Protein AF-A0A947BF68-F1 (afdb_monomer_lite)

Foldseek 3Di:
DCCPVVVCVVVVVDDDDPAAEEEEPQALPDNPVNPDQVRYEYADDDPNNVVSVVVVVHHYDVDDPAATQAYEYAADLDPVVNVVVVVVRVRRYPHYYHYDYDVNSVVVVVCVVVVVPDDDDDDDDPDDD

Secondary structure (DSSP, 8-state):
---HHHHHHHTTSSPPPSS-EEEES--TT---TTS-TTTEEEE---HHHHHHHHHTTPPEESS--S--SEEEEE--SSHHHHHHHHHHHHHH-SS-EEEE--GGGTHHHHHHHHHTTS--PPPP-----

Radius of gyration: 13.76 Å; chains: 1; bounding box: 31×29×33 Å

Structure (mmCIF, N/CA/C/O backbone):
data_AF-A0A947BF68-F1
#
_entry.id   AF-A0A947BF68-F1
#
loop_
_atom_site.group_PDB
_atom_site.id
_atom_site.type_symbol
_atom_site.label_atom_id
_atom_site.label_alt_id
_atom_site.label_comp_id
_atom_site.label_asym_id
_atom_site.label_entity_id
_atom_site.label_seq_id
_atom_site.pdbx_PDB_ins_code
_atom_site.Cartn_x
_atom_site.Cartn_y
_atom_site.Cartn_z
_atom_site.occupancy
_atom_site.B_iso_or_equiv
_atom_site.auth_seq_id
_atom_site.auth_comp_id
_atom_site.auth_asym_id
_atom_site.auth_atom_id
_atom_site.pdbx_PDB_model_num
ATOM 1 N N . MET A 1 1 ? 14.978 -6.899 1.607 1.00 48.16 1 MET A N 1
ATOM 2 C CA . MET A 1 1 ? 13.621 -7.352 1.242 1.00 48.16 1 MET A CA 1
ATOM 3 C C . MET A 1 1 ? 12.681 -6.855 2.327 1.00 48.16 1 MET A C 1
ATOM 5 O O . MET A 1 1 ? 12.871 -7.217 3.481 1.00 48.16 1 MET A O 1
ATOM 9 N N . THR A 1 2 ? 11.801 -5.910 2.003 1.00 59.56 2 THR A N 1
ATOM 10 C CA . THR A 1 2 ? 11.014 -5.170 3.001 1.00 59.56 2 THR A CA 1
ATOM 11 C C . THR A 1 2 ? 9.659 -5.844 3.188 1.00 59.56 2 THR A C 1
ATOM 13 O O . THR A 1 2 ? 8.715 -5.504 2.500 1.00 59.56 2 THR A O 1
ATOM 16 N N . ASP A 1 3 ? 9.578 -6.789 4.116 1.00 74.88 3 ASP A N 1
ATOM 17 C CA . ASP A 1 3 ? 8.422 -7.640 4.466 1.00 74.88 3 ASP A CA 1
ATOM 18 C C . ASP A 1 3 ? 7.392 -6.968 5.403 1.00 74.88 3 ASP A C 1
ATOM 20 O O . ASP A 1 3 ? 6.675 -7.638 6.151 1.00 74.88 3 ASP A O 1
ATOM 24 N N . ARG A 1 4 ? 7.371 -5.630 5.455 1.00 85.94 4 ARG A N 1
ATOM 25 C CA . ARG A 1 4 ? 6.652 -4.883 6.498 1.00 85.94 4 ARG A CA 1
ATOM 26 C C . ARG A 1 4 ? 5.145 -5.115 6.448 1.00 85.94 4 ARG A C 1
ATOM 28 O O . ARG A 1 4 ? 4.555 -5.401 7.487 1.00 85.94 4 ARG A O 1
ATOM 35 N N . LEU A 1 5 ? 4.544 -5.027 5.262 1.00 86.62 5 LEU A N 1
ATOM 36 C CA . LEU A 1 5 ? 3.106 -5.230 5.097 1.00 86.62 5 LEU A CA 1
ATOM 37 C C . LEU A 1 5 ? 2.716 -6.660 5.481 1.00 86.62 5 LEU A C 1
ATOM 39 O O . LEU A 1 5 ? 1.825 -6.847 6.306 1.00 86.62 5 LEU A O 1
ATOM 43 N N . SER A 1 6 ? 3.428 -7.660 4.956 1.00 89.06 6 SER A N 1
ATOM 44 C CA . SER A 1 6 ? 3.153 -9.064 5.275 1.00 89.06 6 SER A CA 1
ATOM 45 C C . SER A 1 6 ? 3.305 -9.370 6.763 1.00 89.06 6 SER A C 1
ATOM 47 O O . SER A 1 6 ? 2.466 -10.062 7.336 1.00 89.06 6 SER A O 1
ATOM 49 N N . LEU A 1 7 ? 4.319 -8.808 7.426 1.00 88.94 7 LEU A N 1
ATOM 50 C CA . LEU A 1 7 ? 4.522 -9.005 8.859 1.00 88.94 7 LEU A CA 1
ATOM 51 C C . LEU A 1 7 ? 3.437 -8.324 9.708 1.00 88.94 7 LEU A C 1
ATOM 53 O O . LEU A 1 7 ? 3.010 -8.891 10.714 1.00 88.94 7 LEU A O 1
ATOM 57 N N . ALA A 1 8 ? 2.987 -7.131 9.319 1.00 88.62 8 ALA A N 1
ATOM 58 C CA . ALA A 1 8 ? 1.920 -6.418 10.018 1.00 88.62 8 ALA A CA 1
ATOM 59 C C . ALA A 1 8 ? 0.583 -7.170 9.936 1.00 88.62 8 ALA A C 1
ATOM 61 O O . ALA A 1 8 ? -0.108 -7.302 10.948 1.00 88.62 8 ALA A O 1
ATOM 62 N N . VAL A 1 9 ? 0.260 -7.719 8.761 1.00 89.69 9 VAL A N 1
ATOM 63 C CA . VAL A 1 9 ? -0.944 -8.536 8.553 1.00 89.69 9 VAL A CA 1
ATOM 64 C C . VAL A 1 9 ? -0.856 -9.844 9.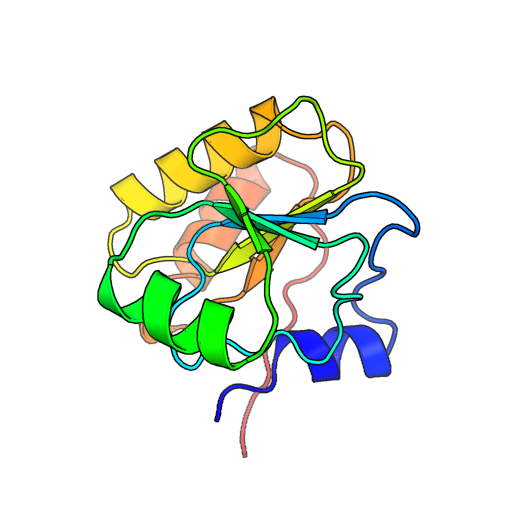338 1.00 89.69 9 VAL A C 1
ATOM 66 O O . VAL A 1 9 ? -1.767 -10.169 10.092 1.00 89.69 9 VAL A O 1
ATOM 69 N N . ALA A 1 10 ? 0.273 -10.556 9.259 1.00 88.38 10 ALA A N 1
ATOM 70 C CA . ALA A 1 10 ? 0.471 -11.816 9.980 1.00 88.38 10 ALA A CA 1
ATOM 71 C C . ALA A 1 10 ? 0.388 -11.668 11.512 1.00 88.38 10 ALA A C 1
ATOM 73 O O . ALA A 1 10 ? 0.015 -12.610 12.206 1.00 88.38 10 ALA A O 1
ATOM 74 N N . ARG A 1 11 ? 0.731 -10.491 12.052 1.00 87.62 11 ARG A N 1
ATOM 75 C CA . ARG A 1 11 ? 0.637 -10.180 13.489 1.00 87.62 11 ARG A CA 1
ATOM 76 C C . ARG A 1 11 ? -0.721 -9.608 13.911 1.00 87.62 11 ARG A C 1
ATOM 78 O O . ARG A 1 11 ? -0.868 -9.250 15.075 1.00 87.62 11 ARG A O 1
ATOM 85 N N . GLY A 1 12 ? -1.680 -9.480 12.992 1.00 85.75 12 GLY A N 1
ATOM 86 C CA . GLY A 1 12 ? -2.993 -8.887 13.269 1.00 85.75 12 GLY A CA 1
ATOM 87 C C . GLY A 1 12 ? -2.948 -7.387 13.583 1.00 85.75 12 GLY A C 1
ATOM 88 O O . GLY A 1 12 ? -3.891 -6.852 14.152 1.00 85.75 12 GLY A O 1
ATOM 89 N N . ILE A 1 13 ? -1.852 -6.706 13.237 1.00 87.25 13 ILE A N 1
ATOM 90 C CA . ILE A 1 13 ? -1.669 -5.263 13.470 1.00 87.25 13 ILE A CA 1
ATOM 91 C C . ILE A 1 13 ? -2.431 -4.462 12.416 1.00 87.25 13 ILE A C 1
ATOM 93 O O . ILE A 1 13 ? -2.946 -3.382 12.692 1.00 87.25 13 ILE A O 1
ATOM 97 N N . VAL A 1 14 ? -2.496 -5.004 11.200 1.00 87.19 14 VAL A N 1
ATOM 98 C CA . VAL A 1 14 ? -3.249 -4.447 10.081 1.00 87.19 14 VAL A CA 1
ATOM 99 C C . VAL A 1 14 ? -4.230 -5.502 9.594 1.00 87.19 14 VAL A C 1
ATOM 101 O O . VAL A 1 14 ? -3.823 -6.602 9.225 1.00 87.19 14 VAL A O 1
ATOM 104 N N . ALA A 1 15 ? -5.511 -5.150 9.558 1.00 88.00 15 ALA A N 1
ATOM 105 C CA . ALA A 1 15 ? -6.527 -5.937 8.879 1.00 88.00 15 ALA A CA 1
ATOM 106 C C . ALA A 1 15 ? -6.643 -5.454 7.429 1.00 88.00 15 ALA A C 1
ATOM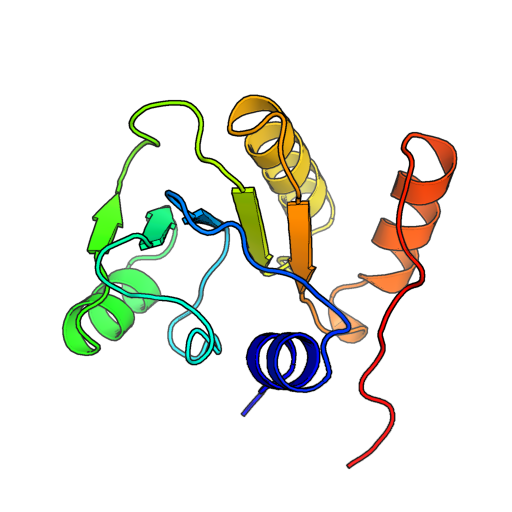 108 O O . ALA A 1 15 ? -6.881 -4.271 7.177 1.00 88.00 15 ALA A O 1
ATOM 109 N N . LEU A 1 16 ? -6.452 -6.367 6.479 1.00 89.62 16 LEU A N 1
ATOM 110 C CA . LEU A 1 16 ? -6.787 -6.108 5.083 1.00 89.62 16 LEU A CA 1
ATOM 111 C C . LEU A 1 16 ? -8.300 -6.268 4.902 1.00 89.62 16 LEU A C 1
ATOM 113 O O . LEU A 1 16 ? -8.881 -7.161 5.523 1.00 89.62 16 LEU A O 1
ATOM 117 N N . PRO A 1 17 ? -8.946 -5.440 4.067 1.00 89.19 17 PRO A N 1
ATOM 118 C CA . PRO A 1 17 ? -10.344 -5.659 3.731 1.00 89.19 17 PRO A CA 1
ATOM 119 C C . PRO A 1 17 ? -10.496 -6.995 2.995 1.00 89.19 17 PRO A C 1
ATOM 121 O O . PRO A 1 17 ? -9.604 -7.424 2.261 1.00 89.19 17 PRO A O 1
ATOM 124 N N . GLU A 1 18 ? -11.648 -7.641 3.161 1.00 88.06 18 GLU A N 1
ATOM 125 C CA . GLU A 1 18 ? -11.951 -8.874 2.427 1.00 88.06 18 GLU A CA 1
ATOM 126 C C . GLU A 1 18 ? -12.244 -8.607 0.939 1.00 88.06 18 GLU A C 1
ATOM 128 O O . GLU A 1 18 ? -12.173 -9.527 0.127 1.00 88.06 18 GLU A O 1
ATOM 133 N N . GLY A 1 19 ? -12.569 -7.365 0.572 1.00 92.12 19 GLY A N 1
ATOM 134 C CA . GLY A 1 19 ? -12.935 -6.964 -0.786 1.00 92.12 19 GLY A CA 1
ATOM 135 C C . GLY A 1 19 ? -11.765 -6.525 -1.678 1.00 92.12 19 GLY A C 1
ATOM 136 O O . GLY A 1 19 ? -10.638 -7.006 -1.543 1.00 92.12 19 GLY A O 1
ATOM 137 N N . GLU A 1 20 ? -12.046 -5.643 -2.642 1.00 94.44 20 GLU A N 1
ATOM 138 C CA . GLU A 1 20 ? -11.052 -5.130 -3.590 1.00 94.44 20 GLU A CA 1
ATOM 139 C C . GLU A 1 20 ? -10.046 -4.203 -2.892 1.00 94.44 20 GLU A C 1
ATOM 141 O O . GLU A 1 20 ? -10.411 -3.295 -2.144 1.00 94.44 20 GLU A O 1
ATOM 146 N N . VAL A 1 21 ? -8.759 -4.406 -3.181 1.00 96.25 21 VAL A N 1
ATOM 147 C CA . VAL A 1 21 ? -7.657 -3.579 -2.683 1.00 96.25 21 VAL A CA 1
ATOM 148 C C . VAL A 1 21 ? -6.975 -2.869 -3.841 1.00 96.25 21 VAL A C 1
ATOM 150 O O . VAL A 1 21 ? -6.421 -3.496 -4.750 1.00 96.25 21 VAL A O 1
ATOM 153 N N . LEU A 1 22 ? -6.927 -1.542 -3.765 1.00 97.31 22 LEU A N 1
ATOM 154 C CA . LEU A 1 22 ? -6.105 -0.736 -4.660 1.00 97.31 22 LEU A CA 1
ATOM 155 C C . LEU A 1 22 ? -4.734 -0.481 -4.027 1.00 97.31 22 LEU A C 1
ATOM 157 O O . LEU A 1 22 ? -4.627 -0.006 -2.900 1.00 97.31 22 LEU A O 1
ATOM 161 N N . VAL A 1 23 ? -3.664 -0.738 -4.775 1.00 96.75 23 VAL A N 1
ATOM 162 C CA . VAL A 1 23 ? -2.291 -0.461 -4.340 1.00 96.75 23 VAL A CA 1
ATOM 163 C C . VAL A 1 23 ? -1.726 0.719 -5.118 1.00 96.75 23 VAL A C 1
ATOM 165 O O . VAL A 1 23 ? -1.667 0.713 -6.350 1.00 96.75 23 VAL A O 1
ATOM 168 N N . LEU A 1 24 ? -1.247 1.719 -4.386 1.00 96.12 24 LEU A N 1
ATOM 169 C CA . LEU A 1 24 ? -0.579 2.904 -4.905 1.00 96.12 24 LEU A CA 1
ATOM 170 C C . LEU A 1 24 ? 0.921 2.827 -4.619 1.00 96.12 24 LEU A C 1
ATOM 172 O O . LEU A 1 24 ? 1.341 2.478 -3.518 1.00 96.12 24 LEU A O 1
ATOM 176 N N . GLY A 1 25 ? 1.740 3.201 -5.602 1.00 94.19 25 GLY A N 1
ATOM 177 C CA . GLY A 1 25 ? 3.183 3.356 -5.399 1.00 94.19 25 GLY A CA 1
ATOM 178 C C . GLY A 1 25 ? 3.996 2.069 -5.338 1.00 94.19 25 GLY A C 1
ATOM 179 O O . GLY A 1 25 ? 5.164 2.137 -4.967 1.00 94.19 25 GLY A O 1
ATOM 180 N N . ALA A 1 26 ? 3.417 0.921 -5.702 1.00 94.38 26 ALA A N 1
ATOM 181 C CA . ALA A 1 26 ? 4.175 -0.321 -5.795 1.00 94.38 26 ALA A CA 1
ATOM 182 C C . ALA A 1 26 ? 5.339 -0.182 -6.793 1.00 94.38 26 ALA A C 1
ATOM 184 O O . ALA A 1 26 ? 5.175 0.318 -7.909 1.00 94.38 26 ALA A O 1
ATOM 185 N N . VAL A 1 27 ? 6.507 -0.651 -6.370 1.00 92.62 27 VAL A N 1
ATOM 186 C CA . VAL A 1 27 ? 7.735 -0.757 -7.161 1.00 92.62 27 VAL A CA 1
ATOM 187 C C . VAL A 1 27 ? 8.053 -2.232 -7.415 1.00 92.62 27 VAL A C 1
ATOM 189 O O . VAL A 1 27 ? 7.399 -3.123 -6.868 1.00 92.62 27 VAL A O 1
ATOM 192 N N . ALA A 1 28 ? 9.039 -2.509 -8.269 1.00 92.06 28 ALA A N 1
ATOM 193 C CA . ALA A 1 28 ? 9.356 -3.867 -8.719 1.00 92.06 28 ALA A CA 1
ATOM 194 C C . ALA A 1 28 ? 9.582 -4.870 -7.566 1.00 92.06 28 ALA A C 1
ATOM 196 O O . ALA A 1 28 ? 9.195 -6.037 -7.681 1.00 92.06 28 ALA A O 1
ATOM 197 N N . ASP A 1 29 ? 10.153 -4.413 -6.449 1.00 89.31 29 ASP A N 1
ATOM 198 C CA . ASP A 1 29 ? 10.502 -5.197 -5.262 1.00 89.31 29 ASP A CA 1
ATOM 199 C C . ASP A 1 29 ? 9.538 -5.009 -4.076 1.00 89.31 29 ASP A C 1
ATOM 201 O O . ASP A 1 29 ? 9.811 -5.511 -2.983 1.00 89.31 29 ASP A O 1
ATOM 205 N N . SER A 1 30 ? 8.394 -4.338 -4.274 1.00 91.19 30 SER A N 1
ATOM 206 C CA . SER A 1 30 ? 7.378 -4.190 -3.226 1.00 91.19 30 SER A CA 1
ATOM 207 C C . SER A 1 30 ? 6.923 -5.551 -2.687 1.00 91.19 30 SER A C 1
ATOM 209 O O . SER A 1 30 ? 6.655 -6.496 -3.450 1.00 91.19 30 SER A O 1
ATOM 211 N N . ASP A 1 31 ? 6.807 -5.625 -1.359 1.00 90.69 31 ASP A N 1
ATOM 212 C CA . ASP A 1 31 ? 6.195 -6.749 -0.660 1.00 90.69 31 ASP A CA 1
ATOM 213 C C . ASP A 1 31 ? 4.675 -6.670 -0.775 1.00 90.69 31 ASP A C 1
ATOM 215 O O . ASP A 1 31 ? 4.028 -5.795 -0.207 1.00 90.69 31 ASP A O 1
ATOM 219 N N . LEU A 1 32 ? 4.124 -7.610 -1.531 1.00 93.38 32 LEU A N 1
ATOM 220 C CA . LEU A 1 32 ? 2.693 -7.769 -1.759 1.00 93.38 32 LEU A CA 1
ATOM 221 C C . LEU A 1 32 ? 2.228 -9.159 -1.295 1.00 93.38 32 LEU A C 1
ATOM 223 O O . LEU A 1 32 ? 1.145 -9.593 -1.669 1.00 93.38 32 LEU A O 1
ATOM 227 N N . GLY A 1 33 ? 3.060 -9.891 -0.540 1.00 91.38 33 GLY A N 1
ATOM 228 C CA . GLY A 1 33 ? 2.812 -11.295 -0.192 1.00 91.38 33 GLY A CA 1
ATOM 229 C C . GLY A 1 33 ? 1.558 -11.506 0.656 1.00 91.38 33 GLY A C 1
ATOM 230 O O . GLY A 1 33 ? 0.922 -12.548 0.552 1.00 91.38 33 GLY A O 1
ATOM 231 N N . ALA A 1 34 ? 1.180 -10.495 1.439 1.00 91.56 34 ALA A N 1
ATOM 232 C CA . ALA A 1 34 ? -0.042 -10.477 2.239 1.00 91.56 34 ALA A CA 1
ATOM 233 C C . ALA A 1 34 ? -1.334 -10.288 1.422 1.00 91.56 34 ALA A C 1
ATOM 235 O O . ALA A 1 34 ? -2.419 -10.479 1.963 1.00 91.56 34 ALA A O 1
ATOM 236 N N . LEU A 1 35 ? -1.240 -9.848 0.161 1.00 94.25 35 LEU A N 1
ATOM 237 C CA . LEU A 1 35 ? -2.391 -9.446 -0.647 1.00 94.25 35 LEU A CA 1
ATOM 238 C C . LEU A 1 35 ? -2.874 -10.583 -1.560 1.00 94.25 35 LEU A C 1
ATOM 240 O O . LEU A 1 35 ? -2.077 -11.293 -2.176 1.00 94.25 35 LEU A O 1
ATOM 244 N N . ASP A 1 36 ? -4.192 -10.699 -1.728 1.00 94.25 36 ASP A N 1
ATOM 245 C CA . ASP A 1 36 ? -4.796 -11.608 -2.705 1.00 94.25 36 ASP A CA 1
ATOM 246 C C . ASP A 1 36 ? -4.718 -11.001 -4.116 1.00 94.25 36 ASP A C 1
ATOM 248 O O . ASP A 1 36 ? -5.303 -9.951 -4.400 1.00 94.25 36 ASP A O 1
ATOM 252 N N 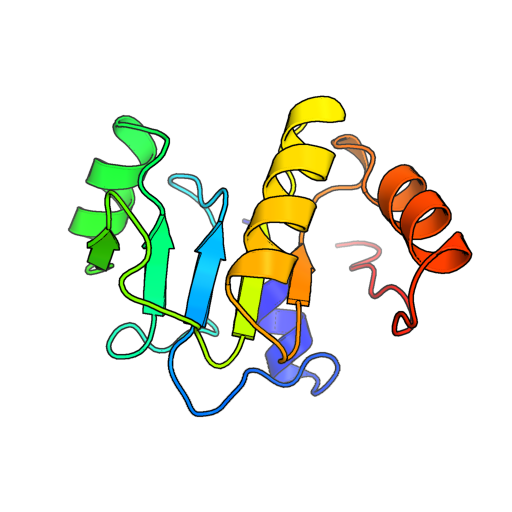. LYS A 1 37 ? -4.024 -11.680 -5.037 1.00 95.25 37 LYS A N 1
ATOM 253 C CA . LYS A 1 37 ? -3.866 -11.241 -6.436 1.00 95.25 37 LYS A CA 1
ATOM 254 C C . LYS A 1 37 ? -5.190 -11.071 -7.179 1.00 95.25 37 LYS A C 1
ATOM 256 O O . LYS A 1 37 ? -5.273 -10.227 -8.068 1.00 95.25 37 LYS A O 1
ATOM 261 N N . THR A 1 38 ? -6.209 -11.859 -6.846 1.00 94.25 38 THR A N 1
ATOM 262 C CA . THR A 1 38 ? -7.511 -11.820 -7.527 1.00 94.25 38 THR A CA 1
ATOM 263 C C . THR A 1 38 ? -8.283 -10.544 -7.191 1.00 94.25 38 THR A C 1
ATOM 265 O O . THR A 1 38 ? -8.944 -9.969 -8.061 1.00 94.25 38 THR A O 1
ATOM 268 N N . ARG A 1 39 ? -8.100 -10.033 -5.968 1.00 93.94 39 ARG A N 1
ATOM 269 C CA . ARG A 1 39 ? -8.778 -8.845 -5.423 1.00 93.94 39 ARG A CA 1
ATOM 270 C C . ARG A 1 39 ? -7.903 -7.598 -5.402 1.00 93.94 39 ARG A C 1
ATOM 272 O O . ARG A 1 39 ? -8.367 -6.528 -5.045 1.00 93.94 39 ARG A O 1
ATOM 279 N N . THR A 1 40 ? -6.643 -7.711 -5.810 1.00 96.00 40 THR A N 1
ATOM 280 C CA . THR A 1 40 ? -5.711 -6.583 -5.803 1.00 96.00 40 THR A CA 1
ATOM 281 C C . THR A 1 40 ? -5.559 -5.975 -7.190 1.00 96.00 40 THR A C 1
ATOM 283 O O . THR A 1 40 ? -5.383 -6.683 -8.189 1.00 96.00 40 THR A O 1
ATOM 286 N N . ARG A 1 41 ? -5.569 -4.644 -7.257 1.00 96.19 41 ARG A N 1
ATOM 287 C CA . ARG A 1 41 ? -5.238 -3.866 -8.455 1.00 96.19 41 ARG A CA 1
ATOM 288 C C . ARG A 1 41 ? -4.099 -2.910 -8.139 1.00 96.19 41 ARG A C 1
ATOM 290 O O . ARG A 1 41 ? -4.138 -2.188 -7.151 1.00 96.19 41 ARG A O 1
ATOM 297 N N . LEU A 1 42 ? -3.073 -2.890 -8.984 1.00 96.75 42 LEU A N 1
ATOM 298 C CA . LEU A 1 42 ? -1.926 -1.998 -8.823 1.00 96.75 42 LEU A CA 1
ATOM 299 C C . LEU A 1 42 ? -2.087 -0.781 -9.731 1.00 96.75 42 LEU A C 1
ATOM 301 O O . LEU A 1 42 ? -2.216 -0.938 -10.945 1.00 96.75 42 LEU A O 1
ATOM 305 N N . LEU A 1 43 ? -2.037 0.436 -9.194 1.00 95.88 43 LEU A N 1
ATOM 306 C CA . LEU A 1 43 ? -2.043 1.620 -10.047 1.00 95.88 43 LEU A CA 1
ATOM 307 C C . LEU A 1 43 ? -0.726 1.705 -10.829 1.00 95.88 43 LEU A C 1
ATOM 309 O O . LEU A 1 43 ? 0.351 1.880 -10.254 1.00 95.88 43 LEU A O 1
ATOM 313 N N . TRP A 1 44 ? -0.810 1.631 -12.155 1.00 93.94 44 TRP A N 1
ATOM 314 C CA . TRP A 1 44 ? 0.355 1.731 -13.024 1.00 93.94 44 TRP A CA 1
ATOM 315 C C . TRP A 1 44 ? 0.902 3.164 -13.027 1.00 93.94 44 TRP A C 1
ATOM 317 O O . TRP A 1 44 ? 0.275 4.092 -13.538 1.00 93.94 44 TRP A O 1
ATOM 327 N N . ARG A 1 45 ? 2.104 3.332 -12.465 1.00 88.31 45 ARG A N 1
ATOM 328 C CA . ARG A 1 45 ? 2.859 4.598 -12.457 1.00 88.31 45 ARG A CA 1
ATOM 329 C C . ARG A 1 45 ? 4.270 4.483 -13.035 1.00 88.31 45 ARG A C 1
ATOM 331 O O . ARG A 1 45 ? 4.747 5.444 -13.626 1.00 88.31 45 ARG A O 1
ATOM 338 N N . TYR A 1 46 ? 4.911 3.322 -12.894 1.00 88.00 46 TYR A N 1
ATOM 339 C CA . TYR A 1 46 ? 6.287 3.084 -13.334 1.00 88.00 46 TYR A CA 1
ATOM 340 C C . TYR A 1 46 ? 6.332 1.899 -14.303 1.00 88.00 46 TYR A C 1
ATOM 342 O O . TYR A 1 46 ? 5.701 0.870 -14.059 1.00 88.00 46 TYR A O 1
ATOM 350 N N . HIS A 1 47 ? 7.006 2.066 -15.442 1.00 91.69 47 HIS A N 1
ATOM 351 C CA . HIS A 1 47 ? 7.046 1.058 -16.506 1.00 91.69 47 HIS A CA 1
ATOM 352 C C . HIS A 1 47 ? 7.804 -0.209 -16.080 1.00 91.69 47 HIS A C 1
ATOM 354 O O . HIS A 1 47 ? 7.317 -1.318 -16.275 1.00 91.69 47 HIS A O 1
ATOM 360 N N . ASP A 1 48 ? 8.961 -0.036 -15.450 1.00 93.31 48 ASP A N 1
ATOM 361 C CA . ASP A 1 48 ? 9.776 -1.104 -14.869 1.00 93.31 48 ASP A CA 1
ATOM 362 C C . ASP A 1 48 ? 9.007 -1.902 -13.804 1.00 93.31 48 ASP A C 1
ATOM 364 O O . ASP A 1 48 ? 8.960 -3.132 -13.863 1.00 93.31 48 ASP A O 1
ATOM 368 N N . ALA A 1 49 ? 8.329 -1.209 -12.885 1.00 93.56 49 ALA A N 1
ATOM 369 C CA . ALA A 1 49 ? 7.502 -1.851 -11.870 1.00 93.56 49 ALA A CA 1
ATOM 370 C C . ALA A 1 49 ? 6.340 -2.624 -12.502 1.00 93.56 49 ALA A C 1
ATOM 372 O O . ALA A 1 49 ? 6.068 -3.750 -12.093 1.00 93.56 49 ALA A O 1
ATOM 373 N N . HIS A 1 50 ? 5.679 -2.059 -13.518 1.00 93.81 50 HIS A N 1
ATOM 374 C CA . HIS A 1 50 ? 4.591 -2.735 -14.223 1.00 93.81 50 HIS A CA 1
ATOM 375 C C . HIS A 1 50 ? 5.046 -4.063 -14.832 1.00 93.81 50 HIS A C 1
ATOM 377 O O . HIS A 1 50 ? 4.410 -5.085 -14.584 1.00 93.81 50 H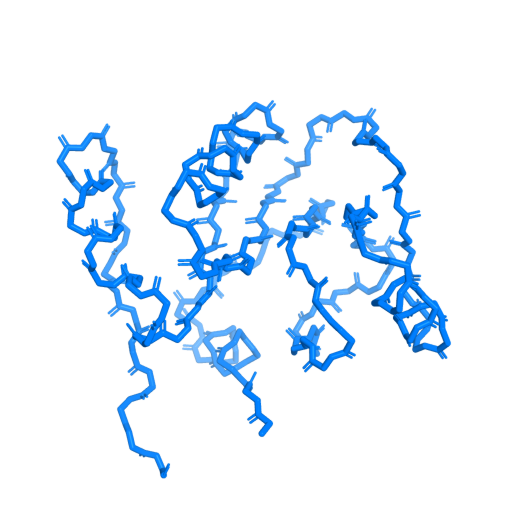IS A O 1
ATOM 383 N N . LEU A 1 51 ? 6.165 -4.071 -15.562 1.00 96.25 51 LEU A N 1
ATOM 384 C CA . LEU A 1 51 ? 6.694 -5.294 -16.166 1.00 96.25 51 LEU A CA 1
ATOM 385 C C . LEU A 1 51 ? 7.073 -6.339 -15.108 1.00 96.25 51 LEU A C 1
ATOM 387 O O . LEU A 1 51 ? 6.669 -7.497 -15.212 1.00 96.25 51 LEU A O 1
ATOM 391 N N . ALA A 1 52 ? 7.798 -5.931 -14.063 1.00 95.88 52 ALA A N 1
ATOM 392 C CA . ALA A 1 52 ? 8.230 -6.838 -13.002 1.00 95.88 52 ALA A CA 1
ATOM 393 C C . ALA A 1 52 ? 7.045 -7.438 -12.224 1.00 95.88 52 ALA A C 1
ATOM 395 O O . ALA A 1 52 ? 7.036 -8.625 -11.897 1.00 95.88 52 ALA A O 1
ATOM 396 N N . LEU A 1 53 ? 6.023 -6.632 -11.933 1.00 95.69 53 LEU A N 1
ATOM 397 C CA . LEU A 1 53 ? 4.852 -7.067 -11.174 1.00 95.69 53 LEU A CA 1
ATOM 398 C C . LEU A 1 53 ? 3.893 -7.896 -12.038 1.00 95.69 53 LEU A C 1
ATOM 400 O O . LEU A 1 53 ? 3.355 -8.887 -11.543 1.00 95.69 53 LEU A O 1
ATOM 404 N N . ALA A 1 54 ? 3.750 -7.582 -13.328 1.00 96.00 54 ALA A N 1
ATOM 405 C CA . ALA A 1 54 ? 3.013 -8.418 -14.274 1.00 96.00 54 ALA A CA 1
ATOM 406 C C . ALA A 1 54 ? 3.656 -9.807 -14.418 1.00 96.00 54 ALA A C 1
ATOM 408 O O . ALA A 1 54 ? 2.953 -10.813 -14.351 1.00 96.00 54 ALA A O 1
ATOM 409 N N . ALA A 1 55 ? 4.991 -9.887 -14.497 1.00 96.12 55 ALA A N 1
ATOM 410 C CA . ALA A 1 55 ? 5.718 -11.162 -14.497 1.00 96.12 55 ALA A CA 1
ATOM 411 C C . ALA A 1 55 ? 5.512 -11.968 -13.197 1.00 96.12 55 ALA A C 1
ATOM 413 O O . ALA A 1 55 ? 5.542 -13.196 -13.204 1.00 96.12 55 ALA A O 1
ATOM 414 N N . ARG A 1 56 ? 5.240 -11.284 -12.077 1.00 95.25 56 ARG A N 1
ATOM 415 C CA . ARG A 1 56 ? 4.852 -11.888 -10.789 1.00 95.25 56 ARG A CA 1
ATOM 416 C C . ARG A 1 56 ? 3.350 -12.218 -10.708 1.00 95.25 56 ARG A C 1
ATOM 418 O O . ARG A 1 56 ? 2.894 -12.685 -9.662 1.00 95.25 56 ARG A O 1
ATOM 425 N N . GLY A 1 57 ? 2.576 -12.005 -11.774 1.00 96.00 57 GLY A N 1
ATOM 426 C CA . GLY A 1 57 ? 1.143 -12.306 -11.862 1.00 96.00 57 GLY A CA 1
ATOM 427 C C . GLY A 1 57 ? 0.222 -11.257 -11.234 1.00 96.00 57 GLY A C 1
ATOM 428 O O . GLY A 1 57 ? -0.906 -11.585 -10.877 1.00 96.00 57 GLY A O 1
ATOM 429 N N . TRP A 1 58 ? 0.691 -10.022 -11.043 1.00 97.19 58 TRP A N 1
ATOM 430 C CA . TRP A 1 58 ? -0.144 -8.928 -10.547 1.00 97.19 58 TRP A CA 1
ATOM 431 C C . TRP A 1 58 ? -0.868 -8.198 -11.673 1.00 97.19 58 TRP A C 1
ATOM 433 O O . TRP A 1 58 ? -0.313 -7.964 -12.746 1.00 97.19 58 TRP A O 1
ATOM 443 N N . THR A 1 59 ? -2.088 -7.749 -11.382 1.00 95.50 59 THR A N 1
ATOM 444 C CA . THR A 1 59 ? -2.892 -6.958 -12.316 1.00 95.50 59 THR A CA 1
ATOM 445 C C . THR A 1 59 ? -2.656 -5.469 -12.085 1.00 95.50 59 THR A C 1
ATOM 447 O O . THR A 1 59 ? -2.955 -4.948 -11.009 1.00 95.50 59 THR A O 1
ATOM 450 N N . SER A 1 60 ? -2.137 -4.764 -13.094 1.00 95.38 60 SER A N 1
ATOM 451 C CA . SER A 1 60 ? -2.033 -3.300 -13.069 1.00 95.38 60 SER A CA 1
ATOM 452 C C . SER A 1 60 ? -3.192 -2.628 -13.803 1.00 95.38 60 SER A C 1
ATOM 454 O O . SER A 1 60 ? -3.640 -3.110 -14.840 1.00 95.38 60 SER A O 1
ATOM 456 N N . VAL A 1 61 ? -3.623 -1.469 -13.312 1.00 95.00 61 VAL A N 1
ATOM 457 C CA . VAL A 1 61 ? -4.664 -0.632 -13.921 1.00 95.00 61 VAL A CA 1
ATOM 458 C C . VAL A 1 61 ? -4.131 0.776 -14.182 1.00 95.00 61 VAL A C 1
ATOM 460 O O . VAL A 1 61 ? -3.360 1.317 -13.392 1.00 95.00 61 VAL A O 1
ATOM 463 N N . ARG A 1 62 ? -4.529 1.398 -15.301 1.00 91.44 62 ARG A N 1
ATOM 464 C CA . ARG A 1 62 ? -4.137 2.789 -15.628 1.00 91.44 62 ARG A CA 1
ATOM 465 C C . ARG A 1 62 ? -4.954 3.827 -14.861 1.00 91.44 62 ARG A C 1
ATOM 467 O O . ARG A 1 62 ? -4.480 4.935 -14.628 1.00 91.44 62 ARG A O 1
ATOM 474 N N . LYS A 1 63 ? -6.185 3.468 -14.507 1.00 87.75 63 LYS A N 1
ATOM 475 C CA . LYS A 1 63 ? -7.112 4.253 -13.696 1.00 87.75 63 LYS A CA 1
ATOM 476 C C . LYS A 1 63 ? -7.855 3.292 -12.7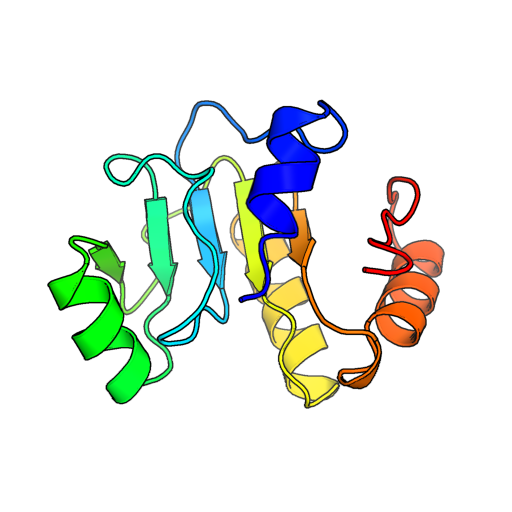63 1.00 87.75 63 LYS A C 1
ATOM 478 O O . LYS A 1 63 ? -8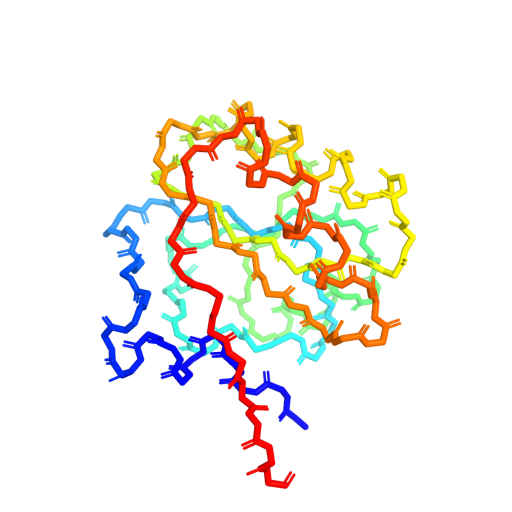.137 2.175 -13.201 1.00 87.75 63 LYS A O 1
ATOM 483 N N . PRO A 1 64 ? -8.153 3.690 -11.520 1.00 81.62 64 PRO A N 1
ATOM 484 C CA . PRO A 1 64 ? -9.038 2.919 -10.653 1.00 81.62 64 PRO A CA 1
ATOM 485 C C . PRO A 1 64 ? -10.424 2.763 -11.299 1.00 81.62 64 PRO A C 1
ATOM 487 O O . PRO A 1 64 ? -10.896 3.690 -11.958 1.00 81.62 64 PRO A O 1
ATOM 490 N N . GLY A 1 65 ? -11.046 1.591 -11.149 1.00 78.56 65 GLY A N 1
ATOM 491 C CA . GLY A 1 65 ? -12.355 1.280 -11.745 1.00 78.56 65 GLY A CA 1
ATOM 492 C C . GLY A 1 65 ? -13.558 1.784 -10.940 1.00 78.56 65 GLY A C 1
ATOM 493 O O . GLY A 1 65 ? -14.681 1.715 -11.427 1.00 78.56 65 GLY A O 1
ATOM 494 N N . GLY A 1 66 ? -13.325 2.288 -9.729 1.00 80.19 66 GLY A N 1
ATOM 495 C CA . GLY A 1 66 ? -14.345 2.678 -8.761 1.00 80.19 66 GLY A CA 1
ATOM 496 C C . GLY A 1 66 ? -13.758 2.707 -7.347 1.00 80.19 66 GLY A C 1
ATOM 497 O O . GLY A 1 66 ? -12.539 2.548 -7.204 1.00 80.19 66 GLY A O 1
ATOM 498 N N . PRO A 1 67 ? -14.591 2.929 -6.317 1.00 90.06 67 PRO A N 1
ATOM 499 C CA . PRO A 1 67 ? -14.145 2.824 -4.938 1.00 90.06 67 PRO A CA 1
ATOM 500 C C . PRO A 1 67 ? -13.748 1.376 -4.619 1.00 90.06 67 PRO A C 1
ATOM 502 O O . PRO A 1 67 ? -14.483 0.441 -4.926 1.00 90.06 67 PRO A O 1
ATOM 505 N N . ALA A 1 68 ? -12.576 1.211 -4.016 1.00 94.69 68 ALA A N 1
ATOM 506 C CA . ALA A 1 68 ? -12.082 -0.038 -3.460 1.00 94.69 68 ALA A CA 1
ATOM 507 C C . ALA A 1 68 ? -12.506 -0.167 -1.990 1.00 94.69 68 ALA A C 1
ATOM 509 O O . ALA A 1 68 ? -12.751 0.835 -1.310 1.00 94.69 68 ALA A O 1
ATOM 510 N N . ASP A 1 69 ? -12.511 -1.388 -1.466 1.00 95.81 69 ASP A N 1
ATOM 511 C CA . ASP A 1 69 ? -12.795 -1.658 -0.052 1.00 95.81 69 ASP A CA 1
ATOM 512 C C . ASP A 1 69 ? -11.639 -1.228 0.864 1.00 95.81 69 ASP A C 1
ATOM 514 O O . ASP A 1 69 ? -11.825 -1.027 2.062 1.00 95.81 69 ASP A O 1
ATOM 518 N N . GLY A 1 70 ? -10.442 -1.039 0.306 1.00 96.06 70 GLY A N 1
ATOM 519 C CA . GLY A 1 70 ? -9.333 -0.379 0.983 1.00 96.06 70 GLY A CA 1
ATOM 520 C C . GLY A 1 70 ? -8.181 -0.050 0.043 1.00 96.06 70 GLY A C 1
ATOM 521 O O . GLY A 1 70 ? -8.111 -0.511 -1.101 1.00 96.06 70 GLY A O 1
ATOM 522 N N . VAL A 1 71 ? -7.256 0.771 0.536 1.00 97.12 71 VAL A N 1
ATOM 523 C CA . VAL A 1 71 ? -6.105 1.231 -0.247 1.00 97.12 71 VAL A CA 1
ATOM 524 C C . VAL A 1 71 ? -4.809 0.987 0.512 1.00 97.12 71 VAL A C 1
ATOM 526 O O . VAL A 1 71 ? -4.670 1.368 1.671 1.00 97.12 71 VAL A O 1
ATOM 529 N N . VAL A 1 72 ? -3.818 0.414 -0.168 1.00 96.38 72 VAL A N 1
ATOM 530 C CA . VAL A 1 72 ? -2.441 0.311 0.328 1.00 96.38 72 VAL A CA 1
ATOM 531 C C . VAL A 1 72 ? -1.573 1.325 -0.407 1.00 96.38 72 VAL A C 1
ATOM 533 O O . VAL A 1 72 ? -1.516 1.339 -1.633 1.00 96.38 72 VAL A O 1
ATOM 536 N N . VAL A 1 73 ? -0.863 2.168 0.333 1.00 95.69 73 VAL A N 1
ATOM 537 C CA . VAL A 1 73 ? 0.033 3.194 -0.198 1.00 95.69 73 VAL A CA 1
ATOM 538 C C . VAL A 1 73 ? 1.466 2.865 0.192 1.00 95.69 73 VAL A C 1
ATOM 540 O O . VAL A 1 73 ? 1.848 3.018 1.350 1.00 95.69 73 VAL A O 1
ATOM 543 N N . PHE A 1 74 ? 2.286 2.497 -0.789 1.00 94.56 74 PHE A N 1
ATOM 544 C CA . PHE A 1 74 ? 3.738 2.507 -0.633 1.00 94.56 74 PHE A CA 1
ATOM 545 C C . PHE A 1 74 ? 4.240 3.943 -0.799 1.00 94.56 74 PHE A C 1
ATOM 547 O O . PHE A 1 74 ? 4.198 4.519 -1.890 1.00 94.56 74 PHE A O 1
ATOM 554 N N . ALA A 1 75 ? 4.669 4.553 0.305 1.00 92.38 75 ALA A N 1
ATOM 555 C CA . ALA A 1 75 ? 5.002 5.966 0.377 1.00 92.38 75 ALA A CA 1
ATOM 556 C C . ALA A 1 75 ? 6.238 6.295 -0.490 1.00 92.38 75 ALA A C 1
ATOM 558 O O . ALA A 1 75 ? 7.354 5.837 -0.194 1.00 92.38 75 ALA A O 1
ATOM 559 N N . PRO A 1 76 ? 6.086 7.132 -1.538 1.00 91.25 76 PRO A N 1
ATOM 560 C CA . PRO A 1 76 ? 7.220 7.576 -2.339 1.00 91.25 76 PRO A CA 1
ATOM 561 C C . PRO A 1 76 ? 8.142 8.483 -1.516 1.00 91.25 76 PRO A C 1
ATOM 563 O O . PRO A 1 76 ? 7.753 9.017 -0.480 1.00 91.25 76 PRO A O 1
ATOM 566 N N . ARG A 1 77 ? 9.373 8.702 -1.991 1.00 90.38 77 ARG A N 1
ATOM 567 C CA . ARG A 1 77 ? 10.354 9.568 -1.308 1.00 90.38 77 ARG A CA 1
ATOM 568 C C . ARG A 1 77 ? 9.959 11.051 -1.302 1.00 90.38 77 ARG A C 1
ATOM 570 O O . ARG A 1 77 ? 10.283 11.770 -0.361 1.00 90.38 77 ARG A O 1
ATOM 577 N N . ALA A 1 78 ? 9.299 11.526 -2.358 1.00 92.50 78 ALA A N 1
ATOM 578 C CA . ALA A 1 78 ? 8.917 12.929 -2.495 1.00 92.50 78 ALA A CA 1
ATOM 579 C C . ALA A 1 78 ? 7.648 13.247 -1.685 1.00 92.50 78 ALA A C 1
ATOM 581 O O . ALA A 1 78 ? 6.615 12.602 -1.867 1.00 92.50 78 ALA A O 1
ATOM 582 N N . ARG A 1 79 ? 7.701 14.284 -0.839 1.00 89.25 79 ARG A N 1
ATOM 583 C CA . ARG A 1 79 ? 6.583 14.682 0.042 1.00 89.25 79 ARG A CA 1
ATOM 584 C C . ARG A 1 79 ? 5.313 15.063 -0.716 1.00 89.25 79 ARG A C 1
ATOM 586 O O . ARG A 1 79 ? 4.216 14.701 -0.303 1.00 89.25 79 ARG A O 1
ATOM 593 N N . GLU A 1 80 ? 5.442 15.775 -1.830 1.00 92.69 80 GLU A N 1
ATOM 594 C CA . GLU A 1 80 ? 4.281 16.145 -2.648 1.00 92.69 80 GLU A CA 1
ATOM 595 C C . GLU A 1 80 ? 3.610 14.911 -3.255 1.00 92.69 80 GLU A C 1
ATOM 597 O O . GLU A 1 80 ? 2.385 14.801 -3.231 1.00 92.69 80 GLU A O 1
ATOM 602 N N . ALA A 1 81 ? 4.405 13.930 -3.696 1.00 92.12 81 ALA A N 1
ATOM 603 C CA . ALA A 1 81 ? 3.889 12.665 -4.203 1.00 92.12 81 ALA A CA 1
ATOM 604 C C . ALA A 1 81 ? 3.182 11.850 -3.107 1.00 92.12 81 ALA A C 1
ATOM 606 O O . ALA A 1 81 ? 2.127 11.277 -3.370 1.00 92.12 81 ALA A O 1
ATOM 607 N N . GLN A 1 82 ? 3.699 11.848 -1.871 1.00 93.50 82 GLN A N 1
ATOM 608 C CA . GLN A 1 82 ? 3.017 11.233 -0.722 1.00 93.50 82 GLN A CA 1
ATOM 609 C C . GLN A 1 82 ? 1.637 11.857 -0.507 1.00 93.50 82 GLN A C 1
ATOM 611 O O . GLN A 1 82 ? 0.639 11.146 -0.439 1.00 93.50 82 GLN A O 1
ATOM 616 N N . ARG A 1 83 ? 1.560 13.193 -0.468 1.00 93.69 83 ARG A N 1
ATOM 617 C CA . ARG A 1 83 ? 0.288 13.911 -0.304 1.00 93.69 83 ARG A CA 1
ATOM 618 C C . ARG A 1 83 ? -0.681 13.631 -1.449 1.00 93.69 83 ARG A C 1
ATOM 620 O O . ARG A 1 83 ? -1.863 13.421 -1.196 1.00 93.69 83 ARG A O 1
ATOM 627 N N . ALA A 1 84 ? -0.195 13.599 -2.688 1.00 93.88 84 ALA A N 1
ATOM 628 C CA . ALA A 1 84 ? -1.014 13.265 -3.849 1.00 93.88 84 ALA A CA 1
ATOM 629 C C . ALA A 1 84 ? -1.570 11.835 -3.765 1.00 93.88 84 ALA A C 1
ATOM 631 O O . ALA A 1 84 ? -2.736 11.613 -4.079 1.00 93.88 84 ALA A O 1
ATOM 632 N N . TYR A 1 85 ? -0.769 10.871 -3.301 1.00 94.69 85 TYR A N 1
ATOM 633 C CA . TYR A 1 85 ? -1.221 9.487 -3.141 1.00 94.69 85 TYR A CA 1
ATOM 634 C C . TYR A 1 85 ? -2.239 9.344 -2.018 1.00 94.69 85 TYR A C 1
ATOM 636 O O . TYR A 1 85 ? -3.193 8.598 -2.181 1.00 94.69 85 TYR A O 1
ATOM 644 N N . LEU A 1 86 ? -2.093 10.078 -0.916 1.00 94.31 86 LEU A N 1
ATOM 645 C CA . LEU A 1 86 ? -3.079 10.055 0.164 1.00 94.31 86 LEU A CA 1
ATOM 646 C C . LEU A 1 86 ? -4.408 10.690 -0.240 1.00 94.31 86 LEU A C 1
ATOM 648 O O . LEU A 1 86 ? -5.456 10.172 0.127 1.00 94.31 86 LEU A O 1
ATOM 652 N N . ARG A 1 87 ? -4.376 11.783 -1.014 1.00 93.94 87 ARG A N 1
ATOM 653 C CA . ARG A 1 87 ? -5.595 12.375 -1.588 1.00 93.94 87 ARG A CA 1
ATOM 654 C C . ARG A 1 87 ? -6.302 11.376 -2.493 1.00 93.94 87 ARG A C 1
ATOM 656 O O . ARG A 1 87 ? -7.469 11.090 -2.269 1.00 93.94 87 ARG A O 1
ATOM 663 N N . LEU A 1 88 ? -5.560 10.771 -3.421 1.00 94.12 88 LEU A N 1
ATOM 664 C CA . LEU A 1 88 ? -6.102 9.731 -4.290 1.00 94.12 88 LEU A CA 1
ATOM 665 C C . LEU A 1 88 ? -6.632 8.539 -3.482 1.00 94.12 88 LEU A C 1
ATOM 667 O O . LEU A 1 88 ? -7.700 8.031 -3.782 1.00 94.12 88 LEU A O 1
ATOM 671 N N . ALA A 1 89 ? -5.928 8.105 -2.437 1.00 95.06 89 ALA A N 1
ATOM 672 C CA . ALA A 1 89 ? -6.394 7.023 -1.579 1.00 95.06 89 ALA A CA 1
ATOM 673 C C . ALA A 1 89 ? -7.730 7.373 -0.905 1.00 95.06 89 ALA A C 1
ATOM 675 O O . ALA A 1 89 ? -8.639 6.555 -0.938 1.00 95.06 89 ALA A O 1
ATOM 676 N N . ARG A 1 90 ? -7.882 8.597 -0.372 1.00 93.94 90 ARG A N 1
ATOM 677 C CA . ARG A 1 90 ? -9.158 9.076 0.195 1.00 93.94 90 ARG A CA 1
ATOM 678 C C . ARG A 1 90 ? -10.286 9.167 -0.828 1.00 93.94 90 ARG A C 1
ATOM 680 O O . ARG A 1 90 ? -11.431 8.989 -0.448 1.00 93.94 90 ARG A O 1
ATOM 687 N N . GLU A 1 91 ? -9.985 9.471 -2.086 1.00 94.25 91 GLU A N 1
ATOM 688 C CA . GLU A 1 91 ? -10.993 9.501 -3.156 1.00 94.25 91 GLU A CA 1
ATOM 689 C C . GLU A 1 91 ? -11.441 8.092 -3.561 1.00 94.25 91 GLU A C 1
ATOM 691 O O . GLU A 1 91 ? -12.562 7.908 -4.025 1.00 94.25 91 GLU A O 1
ATOM 696 N N . MET A 1 92 ? -10.558 7.102 -3.413 1.00 95.31 92 MET A N 1
ATOM 697 C CA . MET A 1 92 ? -10.778 5.736 -3.886 1.00 95.31 92 MET A CA 1
ATOM 698 C C . MET A 1 92 ? -11.325 4.794 -2.818 1.00 95.31 92 MET A C 1
ATOM 700 O O . MET A 1 92 ? -11.576 3.641 -3.138 1.00 95.31 92 MET A O 1
ATOM 704 N N . THR A 1 93 ? -11.483 5.219 -1.566 1.00 95.31 93 THR A N 1
ATOM 705 C CA . THR A 1 93 ? -12.083 4.368 -0.535 1.00 95.31 93 THR A CA 1
ATOM 706 C C . THR A 1 93 ? -12.620 5.183 0.637 1.00 95.31 93 THR A C 1
ATOM 708 O O . THR A 1 93 ? -11.985 6.136 1.097 1.00 95.31 93 THR A O 1
ATOM 711 N N . ASP A 1 94 ? -13.754 4.741 1.174 1.00 92.62 94 ASP A N 1
ATOM 712 C CA . ASP A 1 94 ? -14.209 5.116 2.517 1.00 92.62 94 ASP A CA 1
ATOM 713 C C . ASP A 1 94 ? -13.659 4.169 3.597 1.00 92.62 94 ASP A C 1
ATOM 715 O O . ASP A 1 94 ? -13.744 4.466 4.789 1.00 92.62 94 ASP A O 1
ATOM 719 N N . GLY A 1 95 ? -13.057 3.053 3.178 1.00 92.38 95 GLY A N 1
ATOM 720 C CA . GLY A 1 95 ? -12.441 2.046 4.026 1.00 92.38 95 GLY A CA 1
ATOM 721 C C . GLY A 1 95 ? -11.021 2.397 4.494 1.00 92.38 95 GLY A C 1
ATOM 722 O O . GLY A 1 95 ? -10.583 3.557 4.439 1.00 92.38 95 GLY A O 1
ATOM 723 N N . PRO A 1 96 ? -10.280 1.396 5.003 1.00 93.12 96 PRO A N 1
ATOM 724 C CA . PRO A 1 96 ? -8.953 1.603 5.559 1.00 93.12 96 PRO A CA 1
ATOM 725 C C . PRO A 1 96 ? -7.931 2.017 4.495 1.00 93.12 96 PRO A C 1
ATOM 727 O O . PRO A 1 96 ? -7.885 1.486 3.382 1.00 93.12 96 PRO A O 1
ATOM 730 N N . ILE A 1 97 ? -7.044 2.932 4.894 1.00 95.12 97 ILE A N 1
ATOM 731 C CA . ILE A 1 97 ? -5.861 3.314 4.121 1.00 95.12 97 ILE A CA 1
ATOM 732 C C . ILE A 1 97 ? -4.625 2.914 4.905 1.00 95.12 97 ILE A C 1
ATOM 734 O O . ILE A 1 97 ? -4.335 3.457 5.969 1.00 95.12 97 ILE A O 1
ATOM 738 N N . ILE A 1 98 ? -3.881 1.973 4.343 1.00 94.75 98 ILE A N 1
ATOM 739 C CA . ILE A 1 98 ? -2.668 1.424 4.932 1.00 94.75 98 ILE A CA 1
ATOM 740 C C . ILE A 1 98 ? -1.485 2.104 4.261 1.00 94.75 98 ILE A C 1
ATOM 742 O O . ILE A 1 98 ? -1.368 2.078 3.039 1.00 94.75 98 ILE A O 1
ATOM 746 N N . VAL A 1 99 ? -0.595 2.711 5.042 1.00 93.62 99 VAL A N 1
ATOM 747 C CA . VAL A 1 99 ? 0.586 3.404 4.512 1.00 93.62 99 VAL A CA 1
ATOM 748 C C . VAL A 1 99 ? 1.841 2.659 4.950 1.00 93.62 99 VAL A C 1
ATOM 750 O O . VAL A 1 99 ? 2.151 2.618 6.137 1.00 93.62 99 VAL A O 1
ATOM 753 N N . ASP A 1 100 ? 2.578 2.097 3.992 1.00 91.94 100 ASP A N 1
ATOM 754 C CA . ASP A 1 100 ? 3.893 1.494 4.223 1.00 91.94 100 ASP A CA 1
ATOM 755 C C . ASP A 1 100 ? 4.990 2.362 3.611 1.00 91.94 100 ASP A C 1
ATOM 757 O O . ASP A 1 100 ? 4.873 2.875 2.500 1.00 91.94 100 ASP A O 1
ATOM 761 N N . GLY A 1 101 ? 6.101 2.519 4.319 1.00 89.56 101 GLY A N 1
ATOM 762 C CA . GLY A 1 101 ? 7.260 3.205 3.775 1.00 89.56 101 GLY A CA 1
ATOM 763 C C . GLY A 1 101 ? 8.436 3.221 4.741 1.00 89.56 101 GLY A C 1
ATOM 764 O O . GLY A 1 101 ? 8.263 3.084 5.952 1.00 89.56 101 GLY A O 1
ATOM 765 N N . PRO A 1 102 ? 9.667 3.368 4.232 1.00 87.94 102 PRO A N 1
ATOM 766 C CA . PRO A 1 102 ? 10.836 3.483 5.087 1.00 87.94 102 PRO A CA 1
ATOM 767 C C . PRO A 1 102 ? 10.909 4.868 5.746 1.00 87.94 102 PRO A C 1
ATOM 769 O O . PRO A 1 102 ? 10.526 5.884 5.161 1.00 87.94 102 PRO A O 1
ATOM 772 N N . LYS A 1 103 ? 11.525 4.936 6.932 1.00 87.44 103 LYS A N 1
ATOM 773 C CA . LYS A 1 103 ? 11.823 6.206 7.624 1.00 87.44 103 LYS A CA 1
ATOM 774 C C . LYS A 1 103 ? 12.636 7.176 6.766 1.00 87.44 103 LYS A C 1
ATOM 776 O O . LYS A 1 103 ? 12.413 8.382 6.822 1.00 87.44 103 LYS A O 1
ATOM 781 N N . THR A 1 104 ? 13.510 6.657 5.902 1.00 88.00 104 THR A N 1
ATOM 782 C CA . THR A 1 104 ? 14.307 7.445 4.945 1.00 88.00 104 THR A CA 1
ATOM 783 C C . THR A 1 104 ? 13.460 8.178 3.901 1.00 88.00 104 THR A C 1
ATOM 785 O O . THR A 1 104 ? 13.933 9.141 3.303 1.00 88.00 104 THR A O 1
ATOM 788 N N . HIS A 1 105 ? 12.205 7.769 3.692 1.00 87.81 105 HIS A N 1
ATOM 789 C CA . HIS A 1 105 ? 11.242 8.480 2.847 1.00 87.81 105 HIS A CA 1
ATOM 790 C C . HIS A 1 105 ? 10.399 9.488 3.644 1.00 87.81 105 HIS A C 1
ATOM 792 O O . HIS A 1 105 ? 9.500 10.113 3.095 1.00 87.81 105 HIS A O 1
ATOM 798 N N . GLY A 1 106 ? 10.683 9.693 4.934 1.00 89.06 106 GLY A N 1
ATOM 799 C CA . GLY A 1 106 ? 10.006 10.693 5.756 1.00 89.06 106 GLY A CA 1
ATOM 800 C C . GLY A 1 106 ? 8.618 10.280 6.249 1.00 89.06 106 GLY A C 1
ATOM 801 O O . GLY A 1 106 ? 7.827 11.159 6.589 1.00 89.06 106 GLY A O 1
ATOM 802 N N . ILE A 1 107 ? 8.320 8.977 6.320 1.00 89.81 107 ILE A N 1
ATOM 803 C CA . ILE A 1 107 ? 7.005 8.479 6.757 1.00 89.81 107 ILE A CA 1
ATOM 804 C C . ILE A 1 107 ? 6.628 8.938 8.176 1.00 89.81 107 ILE A C 1
ATOM 806 O O . ILE A 1 107 ? 5.471 9.253 8.419 1.00 89.81 107 ILE A O 1
ATOM 810 N N . ASP A 1 108 ? 7.593 9.108 9.084 1.00 91.31 108 ASP A N 1
ATOM 811 C CA . ASP A 1 108 ? 7.332 9.617 10.442 1.00 91.31 108 ASP A CA 1
ATOM 812 C C . ASP A 1 108 ? 6.865 11.085 10.429 1.00 91.31 108 ASP A C 1
ATOM 814 O O . ASP A 1 108 ? 6.074 11.524 11.266 1.00 91.31 108 ASP A O 1
ATOM 818 N N . ALA A 1 109 ? 7.364 11.884 9.480 1.00 91.88 109 ALA A N 1
ATOM 819 C CA . ALA A 1 109 ? 6.898 13.256 9.294 1.00 91.88 109 ALA A CA 1
ATOM 820 C C . ALA A 1 109 ? 5.492 13.273 8.683 1.00 91.88 109 ALA A C 1
ATOM 822 O O . ALA A 1 109 ? 4.647 14.043 9.134 1.00 91.88 109 ALA A O 1
ATOM 823 N N . LEU A 1 110 ? 5.237 12.388 7.716 1.00 91.56 110 LEU A N 1
ATOM 824 C CA . LEU A 1 110 ? 3.924 12.213 7.106 1.00 91.56 110 LEU A CA 1
ATOM 825 C C . LEU A 1 110 ? 2.877 11.766 8.139 1.00 91.56 110 LEU A C 1
ATOM 827 O O . LEU A 1 110 ? 1.816 12.372 8.227 1.00 91.56 110 LEU A O 1
ATOM 831 N N . TYR A 1 111 ? 3.192 10.771 8.970 1.00 92.12 111 TYR A N 1
ATOM 832 C CA . TYR A 1 111 ? 2.318 10.287 10.039 1.00 92.12 111 TYR A CA 1
ATOM 833 C C . TYR A 1 111 ? 1.959 11.402 11.030 1.00 92.12 111 TYR A C 1
ATOM 835 O O . TYR A 1 111 ? 0.785 11.603 11.333 1.00 92.12 111 TYR A O 1
ATOM 843 N N . ARG A 1 112 ? 2.949 12.192 11.476 1.00 92.12 112 ARG A N 1
ATOM 844 C CA . ARG A 1 112 ? 2.702 13.355 12.347 1.00 92.12 112 ARG A CA 1
ATOM 845 C C . ARG A 1 112 ? 1.798 14.399 11.693 1.00 92.12 112 ARG A C 1
ATOM 847 O O . ARG A 1 112 ? 0.967 14.976 12.385 1.00 92.12 112 ARG A O 1
ATOM 854 N N . GLU A 1 113 ? 1.949 14.636 10.391 1.00 92.00 113 GLU A N 1
ATOM 855 C CA . GLU A 1 113 ? 1.081 15.550 9.641 1.00 92.00 113 GLU A CA 1
ATOM 856 C C . GLU A 1 113 ? -0.362 15.025 9.557 1.00 92.00 113 GLU A C 1
ATOM 858 O O . GLU A 1 113 ? -1.301 15.780 9.803 1.00 92.00 113 GLU A O 1
ATOM 863 N N . ILE A 1 114 ? -0.554 13.743 9.225 1.00 91.12 114 ILE A N 1
ATOM 864 C CA . ILE A 1 114 ? -1.892 13.149 9.065 1.00 91.12 114 ILE A CA 1
ATOM 865 C C . ILE A 1 114 ? -2.615 13.050 10.406 1.00 91.12 114 ILE A C 1
ATOM 867 O O . ILE A 1 114 ? -3.797 13.370 10.471 1.00 91.12 114 ILE A O 1
ATOM 871 N N . ARG A 1 115 ? -1.914 12.684 11.485 1.00 93.00 115 ARG A N 1
ATOM 872 C CA . ARG A 1 115 ? -2.496 12.556 12.831 1.00 93.00 115 ARG A CA 1
ATOM 873 C C . ARG A 1 115 ? -3.137 13.850 13.346 1.00 93.00 115 ARG A C 1
ATOM 875 O O . ARG A 1 115 ? -3.994 13.809 14.216 1.00 93.00 115 ARG A O 1
ATOM 882 N N . GLN A 1 116 ? -2.736 15.006 12.818 1.00 92.50 116 GLN A N 1
ATOM 883 C CA . GLN A 1 116 ? -3.355 16.294 13.153 1.00 92.50 116 GLN A CA 1
ATOM 884 C C . GLN A 1 116 ? -4.688 16.536 12.424 1.00 92.50 116 GLN A C 1
ATOM 886 O O . GLN A 1 116 ? -5.370 17.511 12.720 1.00 92.50 116 GLN A O 1
ATOM 891 N N . ARG A 1 117 ? -5.027 15.711 11.427 1.00 88.56 117 ARG A N 1
ATOM 892 C CA . ARG A 1 117 ? -6.109 15.960 10.461 1.00 88.56 117 ARG A CA 1
ATOM 893 C C . ARG A 1 117 ? -7.072 14.787 10.278 1.00 88.56 117 ARG A C 1
ATOM 895 O O . ARG A 1 117 ? -8.123 14.985 9.678 1.00 88.56 117 ARG A O 1
ATOM 902 N N . ALA A 1 118 ? -6.712 13.589 10.725 1.00 87.38 118 ALA A N 1
ATOM 903 C CA . ALA A 1 118 ? -7.510 12.380 10.574 1.00 87.38 118 ALA A CA 1
ATOM 904 C C . ALA A 1 118 ? -7.278 11.424 11.746 1.00 87.38 118 ALA A C 1
ATOM 906 O O . ALA A 1 118 ? -6.225 11.469 12.389 1.00 87.38 118 ALA A O 1
ATOM 907 N N . ASP A 1 119 ? -8.251 10.545 11.978 1.00 87.12 119 ASP A N 1
ATOM 908 C CA . ASP A 1 119 ? -8.079 9.420 12.889 1.00 87.12 119 ASP A CA 1
ATOM 909 C C . ASP A 1 119 ? -7.083 8.422 12.286 1.00 87.12 119 ASP A C 1
ATOM 911 O O . ASP A 1 119 ? -7.186 8.042 11.115 1.00 87.12 119 ASP A O 1
ATOM 915 N N . VAL A 1 120 ? -6.067 8.060 13.065 1.00 88.81 120 VAL A N 1
ATOM 916 C CA . VAL A 1 120 ? -4.982 7.176 12.637 1.00 88.81 120 VAL A CA 1
ATOM 917 C C . VAL A 1 120 ? -4.644 6.208 13.757 1.00 88.81 120 VAL A C 1
ATOM 919 O O . VAL A 1 120 ? -4.521 6.599 14.919 1.00 88.81 120 VAL A O 1
ATOM 922 N N . SER A 1 121 ? -4.432 4.945 13.392 1.00 86.19 121 SER A N 1
ATOM 923 C CA . SER A 1 121 ? -3.925 3.940 14.321 1.00 86.19 121 SER A CA 1
ATOM 924 C C . SER A 1 121 ? -2.522 4.298 14.813 1.00 86.19 121 SER A C 1
ATOM 926 O O . SER A 1 121 ? -1.827 5.151 14.250 1.00 86.19 121 SER A O 1
ATOM 928 N N . GLU A 1 122 ? -2.057 3.588 15.839 1.00 83.88 122 GLU A N 1
ATOM 929 C CA . GLU A 1 122 ? -0.653 3.655 16.222 1.00 83.88 122 GLU A CA 1
ATOM 930 C C . GLU A 1 122 ? 0.255 3.247 15.054 1.00 83.88 122 GLU A C 1
ATOM 932 O O . GLU A 1 122 ? -0.042 2.329 14.284 1.00 83.88 122 GLU A O 1
ATOM 937 N N . ALA A 1 123 ? 1.374 3.959 14.912 1.00 83.12 123 ALA A N 1
ATOM 938 C CA . ALA A 1 123 ? 2.361 3.652 13.895 1.00 83.12 123 ALA A CA 1
ATOM 939 C C . ALA A 1 123 ? 3.091 2.357 14.258 1.00 83.12 123 ALA A C 1
ATOM 941 O O . ALA A 1 123 ? 3.745 2.267 15.300 1.00 83.12 123 ALA A O 1
ATOM 942 N N . TRP A 1 124 ? 3.051 1.377 13.359 1.00 83.94 124 TRP A N 1
ATOM 943 C CA . TRP A 1 124 ? 3.863 0.180 13.489 1.00 83.94 124 TRP A CA 1
ATOM 944 C C . TRP A 1 124 ? 5.198 0.356 12.766 1.00 83.94 124 TRP A C 1
ATOM 946 O O . TRP A 1 124 ? 5.262 0.562 11.555 1.00 83.94 124 TRP A O 1
ATOM 956 N N . SER A 1 125 ? 6.289 0.259 13.521 1.00 76.25 125 SER A N 1
ATOM 957 C CA . SER A 1 125 ? 7.647 0.290 12.988 1.00 76.25 125 SER A CA 1
ATOM 958 C C . SER A 1 125 ? 8.291 -1.072 13.205 1.00 76.25 125 SER A C 1
ATOM 960 O O . SER A 1 125 ? 8.453 -1.503 14.345 1.00 76.25 125 SER A O 1
ATOM 962 N N . LYS A 1 126 ? 8.773 -1.707 12.131 1.00 68.44 126 LYS A N 1
ATOM 963 C CA . LYS A 1 126 ? 9.757 -2.791 12.244 1.00 68.44 126 LYS A CA 1
ATOM 964 C C . LYS A 1 126 ? 11.085 -2.180 12.715 1.00 68.44 126 LYS A C 1
ATOM 966 O O . LYS A 1 126 ? 11.883 -1.721 11.902 1.00 68.44 126 LYS A O 1
ATOM 971 N N . ALA A 1 127 ? 11.279 -2.066 14.029 1.00 46.81 127 ALA A N 1
ATOM 972 C CA . ALA A 1 127 ? 12.568 -1.709 14.614 1.00 46.81 127 ALA A CA 1
ATOM 973 C C . ALA A 1 127 ? 13.463 -2.960 14.635 1.00 46.81 127 ALA A C 1
ATOM 975 O O . ALA A 1 127 ? 13.093 -3.953 15.246 1.00 46.81 127 ALA A O 1
ATOM 976 N N . HIS A 1 128 ? 14.594 -2.873 13.930 1.00 32.34 128 HIS A N 1
ATOM 977 C CA . HIS A 1 128 ? 15.723 -3.812 13.884 1.00 32.34 128 HIS A CA 1
ATOM 978 C C . HIS A 1 128 ? 15.431 -5.299 13.608 1.00 32.34 128 HIS A C 1
ATOM 980 O O . HIS A 1 128 ? 15.027 -6.068 14.474 1.00 32.34 128 HIS A O 1
ATOM 986 N N . GLY A 1 129 ? 15.761 -5.704 12.380 1.00 40.06 129 GLY A N 1
ATOM 987 C CA . GLY A 1 129 ? 16.752 -6.755 12.146 1.00 40.06 129 GLY A CA 1
ATOM 988 C C . GLY A 1 129 ? 17.894 -6.120 11.368 1.00 40.06 129 GLY A C 1
ATOM 989 O O . GLY A 1 129 ? 17.554 -5.381 10.413 1.00 40.06 129 GLY A O 1
#

pLDDT: mean 89.58, std 10.18, range [32.34, 97.31]

Sequence (129 aa):
MTDRLSLAVARGIVALPEGEVLVLGAVADSDLGALDKTRTRLLWRYHDAHLALAARGWTSVRKPGGPADGVVVFAPRAREAQRAYLRLAREMTDGPIIVDGPKTHGIDALYREIRQRADVSEAWSKAHG